Protein AF-A0A8J7Q791-F1 (afdb_monomer)

pLDDT: mean 77.92, std 19.7, range [38.06, 98.19]

Structure (mmCIF, N/CA/C/O backbone):
data_AF-A0A8J7Q791-F1
#
_entry.id   AF-A0A8J7Q791-F1
#
loop_
_atom_site.group_PDB
_atom_site.id
_atom_site.type_symbol
_atom_site.label_atom_id
_atom_site.label_alt_id
_atom_site.label_comp_id
_atom_site.label_asym_id
_atom_site.label_entity_id
_atom_site.label_seq_id
_atom_site.pdbx_PDB_ins_code
_atom_site.Cartn_x
_atom_site.Cartn_y
_atom_site.Cartn_z
_atom_site.occupancy
_atom_site.B_iso_or_equiv
_atom_site.auth_seq_id
_atom_site.auth_comp_id
_atom_site.auth_asym_id
_atom_site.auth_atom_id
_atom_site.pdbx_PDB_model_num
ATOM 1 N N . MET A 1 1 ? -16.751 -65.873 49.358 1.00 41.44 1 MET A N 1
ATOM 2 C CA . MET A 1 1 ? -15.957 -65.355 48.225 1.00 41.44 1 MET A CA 1
ATOM 3 C C . MET A 1 1 ? -16.941 -64.827 47.181 1.00 41.44 1 MET A C 1
ATOM 5 O O . MET A 1 1 ? -17.819 -65.582 46.799 1.00 41.44 1 MET A O 1
ATOM 9 N N . ASN A 1 2 ? -17.058 -63.514 46.946 1.00 38.06 2 ASN A N 1
ATOM 10 C CA . ASN A 1 2 ? -16.228 -62.736 46.000 1.00 38.06 2 ASN A CA 1
ATOM 11 C C . ASN A 1 2 ? -16.229 -63.414 44.604 1.00 38.06 2 ASN A C 1
ATOM 13 O O . ASN A 1 2 ? -15.850 -64.570 44.518 1.00 38.06 2 ASN A O 1
ATOM 17 N N . ASP A 1 3 ? -16.684 -62.835 43.489 1.00 45.22 3 ASP A N 1
ATOM 18 C CA . ASP A 1 3 ? -16.514 -61.454 43.047 1.00 45.22 3 ASP A CA 1
ATOM 19 C C . ASP A 1 3 ? -17.505 -61.025 41.949 1.00 45.22 3 ASP A C 1
ATOM 21 O O . ASP A 1 3 ? -18.020 -61.810 41.154 1.00 45.22 3 ASP A O 1
ATOM 25 N N . ARG A 1 4 ? -17.734 -59.711 41.918 1.00 47.59 4 ARG A N 1
ATOM 26 C CA . ARG A 1 4 ? -18.537 -58.953 40.954 1.00 47.59 4 ARG A CA 1
ATOM 27 C C . ARG A 1 4 ? -17.791 -58.809 39.623 1.00 47.59 4 ARG A C 1
ATOM 29 O O . ARG A 1 4 ? -16.617 -58.454 39.618 1.00 47.59 4 ARG A O 1
ATOM 36 N N . LYS A 1 5 ? -18.519 -58.819 38.502 1.00 44.78 5 LYS A N 1
ATOM 37 C CA . LYS A 1 5 ? -18.179 -57.942 37.365 1.00 44.78 5 LYS A CA 1
ATOM 38 C C . LYS A 1 5 ? -19.433 -57.475 36.620 1.00 44.78 5 LYS A C 1
ATOM 40 O O . LYS A 1 5 ? -19.724 -57.895 35.508 1.00 44.78 5 LYS A O 1
ATOM 45 N N . LYS A 1 6 ? -20.190 -56.571 37.256 1.00 46.88 6 LYS A N 1
ATO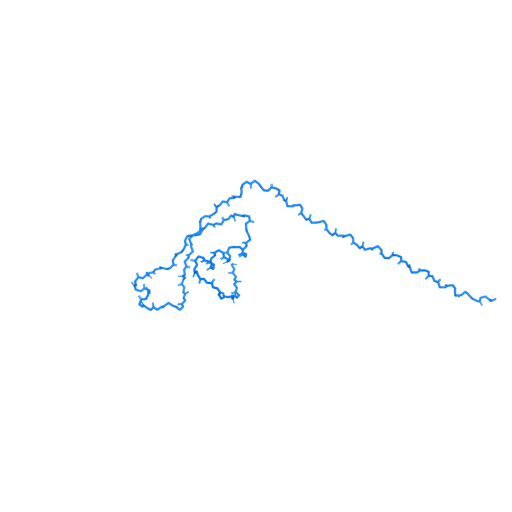M 46 C CA . LYS A 1 6 ? -21.120 -55.677 36.548 1.00 46.88 6 LYS A CA 1
ATOM 47 C C . LYS A 1 6 ? -20.284 -54.659 35.768 1.00 46.88 6 LYS A C 1
ATOM 49 O O . LYS A 1 6 ? -19.497 -53.929 36.367 1.00 46.88 6 LYS A O 1
ATOM 54 N N . GLN A 1 7 ? -20.441 -54.625 34.449 1.00 47.38 7 GLN A N 1
ATOM 55 C CA . GLN A 1 7 ? -19.876 -53.577 33.597 1.00 47.38 7 GLN A CA 1
ATOM 56 C C . GLN A 1 7 ? -20.549 -52.229 33.930 1.00 47.38 7 GLN A C 1
ATOM 58 O O . GLN A 1 7 ? -21.777 -52.197 34.045 1.00 47.38 7 GLN A O 1
ATOM 63 N N . PRO A 1 8 ? -19.809 -51.119 34.109 1.00 44.06 8 PRO A N 1
ATOM 64 C CA . PRO A 1 8 ? -20.425 -49.817 34.318 1.00 44.06 8 PRO A CA 1
ATOM 65 C C . PRO A 1 8 ? -20.760 -49.139 32.983 1.00 44.06 8 PRO A C 1
ATOM 67 O O . PRO A 1 8 ? -19.981 -49.155 32.031 1.00 44.06 8 PRO A O 1
ATOM 70 N N . ALA A 1 9 ? -21.938 -48.517 32.954 1.00 48.62 9 ALA A N 1
ATOM 71 C CA . ALA A 1 9 ? -22.466 -47.723 31.856 1.00 48.62 9 ALA A CA 1
ATOM 72 C C . ALA A 1 9 ? -21.507 -46.596 31.434 1.00 48.62 9 ALA A C 1
ATOM 74 O O . ALA A 1 9 ? -20.967 -45.861 32.266 1.00 48.62 9 ALA A O 1
ATOM 75 N N . ALA A 1 10 ? -21.336 -46.441 30.120 1.00 50.44 10 ALA A N 1
ATOM 76 C CA . ALA A 1 10 ? -20.545 -45.382 29.517 1.00 50.44 10 ALA A CA 1
ATOM 77 C C . ALA A 1 10 ? -21.099 -43.997 29.904 1.00 50.44 10 ALA A C 1
ATOM 79 O O . ALA A 1 10 ? -22.208 -43.593 29.556 1.00 50.44 10 ALA A O 1
ATOM 80 N N . ARG A 1 11 ? -20.281 -43.273 30.663 1.00 49.53 11 ARG A N 1
ATOM 81 C CA . ARG A 1 11 ? -20.484 -41.915 31.163 1.00 49.53 11 ARG A CA 1
ATOM 82 C C . ARG A 1 11 ? -20.614 -40.930 29.991 1.00 49.53 11 ARG A C 1
ATOM 84 O O . ARG A 1 11 ? -19.680 -40.782 29.205 1.00 49.53 11 ARG A O 1
ATOM 91 N N . LYS A 1 12 ? -21.747 -40.217 29.900 1.00 48.00 12 LYS A N 1
ATOM 92 C CA . LYS A 1 12 ? -21.947 -39.072 28.987 1.00 48.00 12 LYS A CA 1
ATOM 93 C C . LYS A 1 12 ? -20.796 -38.068 29.155 1.00 48.00 12 LYS A C 1
ATOM 95 O O . LYS A 1 12 ? -20.680 -37.426 30.200 1.00 48.00 12 LYS A O 1
ATOM 100 N N . ARG A 1 13 ? -19.952 -37.919 28.131 1.00 47.25 13 ARG A N 1
ATOM 101 C CA . ARG A 1 13 ? -18.940 -36.856 28.057 1.00 47.25 13 ARG A CA 1
ATOM 102 C C . ARG A 1 13 ? -19.667 -35.542 27.766 1.00 47.25 13 ARG A C 1
ATOM 104 O O . ARG A 1 13 ? -20.191 -35.361 26.674 1.00 47.25 13 ARG A O 1
ATOM 111 N N . LYS A 1 14 ? -19.729 -34.638 28.749 1.00 47.97 14 LYS A N 1
ATOM 112 C CA . LYS A 1 14 ? -20.085 -33.234 28.505 1.00 47.97 14 LYS A CA 1
ATOM 113 C C . LYS A 1 14 ? -18.963 -32.616 27.669 1.00 47.97 14 LYS A C 1
ATOM 115 O O . LYS A 1 14 ? -17.821 -32.577 28.122 1.00 47.97 14 LYS A O 1
ATOM 120 N N . SER A 1 15 ? -19.285 -32.179 26.459 1.00 51.75 15 SER A N 1
ATOM 121 C CA . SER A 1 15 ? -18.391 -31.385 25.616 1.00 51.75 15 SER A CA 1
ATOM 122 C C . SER A 1 15 ? -18.027 -30.085 26.347 1.00 51.75 15 SER A C 1
ATOM 124 O O . SER A 1 15 ? -18.929 -29.454 26.909 1.00 51.75 15 SER A O 1
ATOM 126 N N . PRO A 1 16 ? -16.750 -29.668 26.387 1.00 46.78 16 PRO A N 1
ATOM 127 C CA . PRO A 1 16 ? -16.390 -28.378 26.956 1.00 46.78 16 PRO A CA 1
ATOM 128 C C . PRO A 1 16 ? -16.987 -27.272 26.080 1.00 46.78 16 PRO A C 1
ATOM 130 O O . PRO A 1 16 ? -16.978 -27.352 24.851 1.00 46.78 16 PRO A O 1
ATOM 133 N N . GLY A 1 17 ? -17.587 -26.284 26.742 1.00 46.47 17 GLY A N 1
ATOM 134 C CA . GLY A 1 17 ? -18.351 -25.216 26.116 1.00 46.47 17 GLY A CA 1
ATOM 135 C C . GLY A 1 17 ? -17.561 -24.476 25.041 1.00 46.47 17 GLY A C 1
ATOM 136 O O . GLY A 1 17 ? -16.392 -24.140 25.220 1.00 46.47 17 GLY A O 1
ATOM 137 N N . ARG A 1 18 ? -18.247 -24.202 23.928 1.00 47.69 18 ARG A N 1
ATOM 138 C CA . ARG A 1 18 ? -17.819 -23.287 22.871 1.00 47.69 18 ARG A CA 1
ATOM 139 C C . ARG A 1 18 ? -17.359 -21.979 23.517 1.00 47.69 18 ARG A C 1
ATOM 141 O O . ARG A 1 18 ? -18.146 -21.305 24.181 1.00 47.69 18 ARG A O 1
ATOM 148 N N . ALA A 1 19 ? -16.075 -21.666 23.352 1.00 50.19 19 ALA A N 1
ATOM 149 C CA . ALA A 1 19 ? -15.490 -20.412 23.793 1.00 50.19 19 ALA A CA 1
ATOM 150 C C . ALA A 1 19 ? -16.337 -19.248 23.265 1.00 50.19 19 ALA A C 1
ATOM 152 O O . ALA A 1 19 ? -16.717 -19.224 22.091 1.00 50.19 19 ALA A O 1
ATOM 153 N N . LYS A 1 20 ? -16.668 -18.313 24.159 1.00 51.03 20 LYS A N 1
ATOM 154 C CA . LYS A 1 20 ? -17.421 -17.102 23.837 1.00 51.03 20 LYS A CA 1
ATOM 155 C C . LYS A 1 20 ? -16.671 -16.347 22.741 1.00 51.03 20 LYS A C 1
ATOM 157 O O . LYS A 1 20 ? -15.566 -15.859 22.975 1.00 51.03 20 LYS A O 1
ATOM 162 N N . THR A 1 21 ? -17.263 -16.264 21.555 1.00 52.50 21 THR A N 1
ATOM 163 C CA . THR A 1 21 ? -16.828 -15.351 20.500 1.00 52.50 21 THR A CA 1
ATOM 164 C C . THR A 1 21 ? -16.816 -13.952 21.110 1.00 52.50 21 THR A C 1
ATOM 166 O O . THR A 1 21 ? -17.838 -13.508 21.635 1.00 52.50 21 THR A O 1
ATOM 169 N N . LYS A 1 22 ? -15.647 -13.301 21.142 1.00 55.59 22 LYS A N 1
ATOM 170 C CA . LYS A 1 22 ? -15.520 -11.926 21.634 1.00 55.59 22 LYS A CA 1
ATOM 171 C C . LYS A 1 22 ? -16.516 -11.079 20.848 1.00 55.59 22 LYS A C 1
ATOM 173 O O . LYS A 1 22 ? -16.454 -11.043 19.623 1.00 55.59 22 LYS A O 1
ATOM 178 N N . SER A 1 23 ? -17.463 -10.476 21.559 1.00 55.12 23 SER A N 1
ATOM 179 C CA . SER A 1 23 ? -18.439 -9.545 21.007 1.00 55.12 23 SER A CA 1
ATOM 180 C C . SER A 1 23 ? -17.699 -8.506 20.174 1.00 55.12 23 SER A C 1
ATOM 182 O O . SER A 1 23 ? -16.876 -7.769 20.726 1.00 55.12 23 SER A O 1
ATOM 184 N N . ALA A 1 24 ? -17.965 -8.472 18.867 1.00 63.06 24 ALA A N 1
ATOM 185 C CA . ALA A 1 24 ? -17.543 -7.375 18.015 1.00 63.06 24 ALA A CA 1
ATOM 186 C C . ALA A 1 24 ? -18.099 -6.099 18.650 1.00 63.06 24 ALA A C 1
ATOM 188 O O . ALA A 1 24 ? -19.313 -5.899 18.722 1.00 63.06 24 ALA A O 1
ATOM 189 N N . LYS A 1 25 ? -17.210 -5.294 19.231 1.00 59.56 25 LYS A N 1
ATOM 190 C CA . LYS A 1 25 ? -17.557 -3.980 19.755 1.00 59.56 25 LYS A CA 1
ATOM 191 C C . LYS A 1 25 ? -18.127 -3.219 18.564 1.00 59.56 25 LYS A C 1
ATOM 193 O O . LYS A 1 25 ? -17.420 -3.080 17.572 1.00 59.56 25 LYS A O 1
ATOM 198 N N . ALA A 1 26 ? -19.391 -2.803 18.635 1.00 62.97 26 ALA A N 1
ATOM 199 C CA . ALA A 1 26 ? -19.979 -1.942 17.619 1.00 62.97 26 ALA A CA 1
ATOM 200 C C . ALA A 1 26 ? -19.126 -0.669 17.570 1.00 62.97 26 ALA A C 1
ATOM 202 O O . ALA A 1 26 ? -19.174 0.159 18.483 1.00 62.97 26 ALA A O 1
ATOM 203 N N . ALA A 1 27 ? -18.229 -0.607 16.590 1.00 62.16 27 ALA A N 1
ATOM 204 C CA . ALA A 1 27 ? -17.310 0.496 16.426 1.00 62.16 27 ALA A CA 1
ATOM 205 C C . ALA A 1 27 ? -18.114 1.670 15.866 1.00 62.16 27 ALA A C 1
ATOM 207 O O . ALA A 1 27 ? -18.946 1.488 14.976 1.00 62.16 27 ALA A O 1
ATOM 208 N N . GLY A 1 28 ? -17.882 2.871 16.400 1.00 71.62 28 GLY A N 1
ATOM 209 C CA . GLY A 1 28 ? -18.300 4.098 15.723 1.00 71.62 28 GLY A CA 1
ATOM 210 C C . GLY A 1 28 ? -17.690 4.181 14.314 1.00 71.62 28 GLY A C 1
ATOM 211 O O . GLY A 1 28 ? -16.961 3.273 13.907 1.00 71.62 28 GLY A O 1
ATOM 212 N N . PRO A 1 29 ? -17.968 5.248 13.548 1.00 81.12 29 PRO A N 1
ATOM 213 C CA . PRO A 1 29 ? -17.441 5.375 12.193 1.00 81.12 29 PRO A CA 1
ATOM 214 C C . PRO A 1 29 ? -15.922 5.170 12.193 1.00 81.12 29 PRO A C 1
ATOM 216 O O . PRO A 1 29 ? -15.196 5.837 12.932 1.00 81.12 29 PRO A O 1
ATOM 219 N N . ALA A 1 30 ? -15.461 4.192 11.413 1.00 86.81 30 ALA A N 1
ATOM 220 C CA . ALA A 1 30 ? -14.048 3.869 11.325 1.00 86.81 30 ALA A CA 1
ATOM 221 C C . ALA A 1 30 ? -13.285 5.046 10.715 1.00 86.81 30 ALA A C 1
ATOM 223 O O . ALA A 1 30 ? -13.723 5.633 9.723 1.00 86.81 30 ALA A O 1
ATOM 224 N N . GLN A 1 31 ? -12.132 5.374 11.297 1.00 94.69 31 GLN A N 1
ATOM 225 C CA . GLN A 1 31 ? -11.240 6.382 10.737 1.00 94.69 31 GLN A CA 1
ATOM 226 C C . GLN A 1 31 ? -10.787 5.936 9.343 1.00 94.69 31 GLN A C 1
ATOM 228 O O . GLN A 1 31 ? -10.389 4.787 9.172 1.00 94.69 31 GLN A O 1
ATOM 233 N N . VAL A 1 32 ? -10.819 6.829 8.356 1.00 96.62 32 VAL A N 1
ATOM 2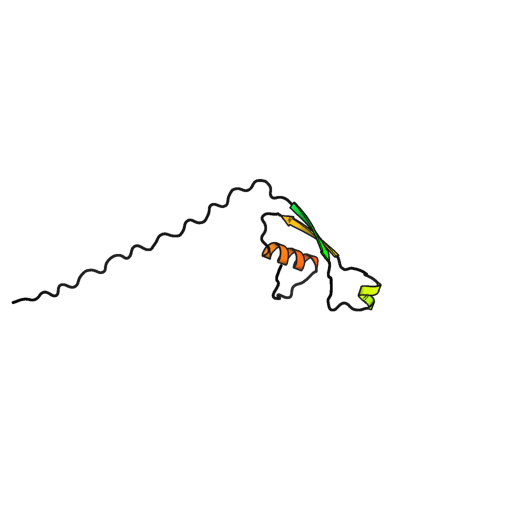34 C CA . VAL A 1 32 ? -10.248 6.566 7.028 1.00 96.62 32 VAL A CA 1
ATOM 235 C C . VAL A 1 32 ? -8.846 7.158 6.971 1.00 96.62 32 VAL A C 1
ATOM 237 O O . VAL A 1 32 ? -8.646 8.331 7.294 1.00 96.62 32 VAL A O 1
ATOM 240 N N . TYR A 1 33 ? -7.880 6.344 6.558 1.00 97.06 33 TYR A N 1
ATOM 241 C CA . TYR A 1 33 ? -6.502 6.746 6.304 1.00 97.06 33 TYR A CA 1
ATOM 242 C C . TYR A 1 33 ? -6.282 6.890 4.805 1.00 97.06 33 TYR A C 1
ATOM 244 O O . TYR A 1 33 ? -6.748 6.064 4.025 1.00 97.06 33 TYR A O 1
ATOM 252 N N . THR A 1 34 ? -5.556 7.934 4.409 1.00 98.19 34 THR A N 1
ATOM 253 C CA . THR A 1 34 ? -5.036 8.086 3.045 1.00 98.19 34 THR A CA 1
ATOM 254 C C . THR A 1 34 ? -3.538 7.832 3.094 1.00 98.19 34 THR A C 1
ATOM 256 O O . THR A 1 34 ? -2.825 8.529 3.814 1.00 98.19 34 THR A O 1
ATOM 259 N N . LEU A 1 35 ? -3.080 6.812 2.374 1.00 98.12 35 LEU A N 1
ATOM 260 C CA . LEU A 1 35 ? -1.691 6.367 2.374 1.00 98.12 35 LEU A CA 1
ATOM 261 C C . LEU A 1 35 ? -1.083 6.588 0.993 1.00 98.12 35 LEU A C 1
ATOM 263 O O . LEU A 1 35 ? -1.685 6.234 -0.021 1.00 98.12 35 LEU A O 1
ATOM 267 N N . GLU A 1 36 ? 0.124 7.144 0.963 1.00 97.81 36 GLU A N 1
ATOM 268 C CA . GLU A 1 36 ? 0.956 7.182 -0.235 1.00 97.81 36 GLU A CA 1
ATOM 269 C C . GLU A 1 36 ? 1.927 5.997 -0.201 1.00 97.81 36 GLU A C 1
ATOM 271 O O . GLU A 1 36 ? 2.757 5.881 0.700 1.00 97.81 36 GLU A O 1
ATOM 276 N N . VAL A 1 37 ? 1.807 5.102 -1.178 1.00 96.44 37 VAL A N 1
ATOM 277 C CA . VAL A 1 37 ? 2.607 3.879 -1.288 1.00 96.44 37 VAL A CA 1
ATOM 278 C C . VAL A 1 37 ? 3.512 4.002 -2.503 1.00 96.44 37 VAL A C 1
ATOM 280 O O . VAL A 1 37 ? 3.041 4.285 -3.604 1.00 96.44 37 VAL A O 1
ATOM 283 N N . SER A 1 38 ? 4.814 3.779 -2.324 1.00 93.88 38 SER A N 1
ATOM 284 C CA . SER A 1 38 ? 5.806 3.900 -3.394 1.00 93.88 38 SER A CA 1
ATOM 285 C C . SER A 1 38 ? 6.661 2.644 -3.533 1.00 93.88 38 SER A C 1
ATOM 287 O O . SER A 1 38 ? 7.011 1.993 -2.548 1.00 93.88 38 SER A O 1
ATOM 289 N N . LEU A 1 39 ? 7.016 2.298 -4.774 1.00 89.62 39 LEU A N 1
ATOM 290 C CA . LEU A 1 39 ? 7.979 1.228 -5.035 1.00 89.62 39 LEU A CA 1
ATOM 291 C C . LEU A 1 39 ? 9.400 1.757 -4.837 1.00 89.62 39 LEU A C 1
ATOM 293 O O . LEU A 1 39 ? 9.857 2.621 -5.584 1.00 89.62 39 LEU A O 1
ATOM 297 N N . LEU A 1 40 ? 10.115 1.201 -3.859 1.00 87.50 40 LEU A N 1
ATOM 298 C CA . LEU A 1 40 ? 11.497 1.594 -3.566 1.00 87.50 40 LEU A CA 1
ATOM 299 C C . LEU A 1 40 ? 12.495 0.960 -4.541 1.00 87.50 40 LEU A C 1
ATOM 301 O O . LEU A 1 40 ? 13.463 1.598 -4.956 1.00 87.50 40 LEU A O 1
ATOM 305 N N . ARG A 1 41 ? 12.284 -0.317 -4.881 1.00 80.81 41 ARG A N 1
ATOM 306 C CA . ARG A 1 41 ? 13.138 -1.127 -5.763 1.00 80.81 41 ARG A CA 1
ATOM 307 C C . ARG A 1 41 ? 12.304 -2.200 -6.459 1.00 80.81 41 ARG A C 1
ATOM 309 O O . ARG A 1 41 ? 11.220 -2.538 -6.000 1.00 80.81 41 ARG A O 1
ATOM 316 N N . GLY A 1 42 ? 12.827 -2.747 -7.551 1.00 80.00 42 GLY A N 1
ATOM 317 C CA . GLY A 1 42 ? 12.201 -3.851 -8.272 1.00 80.00 42 GLY A CA 1
ATOM 318 C C . GLY A 1 42 ? 12.707 -3.969 -9.708 1.00 80.00 42 GLY A C 1
ATOM 319 O O . GLY A 1 42 ? 13.505 -3.134 -10.148 1.00 80.00 42 GLY A O 1
ATOM 320 N N . PRO A 1 43 ? 12.251 -4.991 -10.450 1.00 81.06 43 PRO A N 1
ATOM 321 C CA . PRO A 1 43 ? 12.559 -5.159 -11.863 1.00 81.06 43 PRO A CA 1
ATOM 322 C C . PRO A 1 43 ? 11.836 -4.083 -12.687 1.00 81.06 43 PRO A C 1
ATOM 324 O O . PRO A 1 43 ? 10.765 -4.297 -13.244 1.00 81.06 43 PR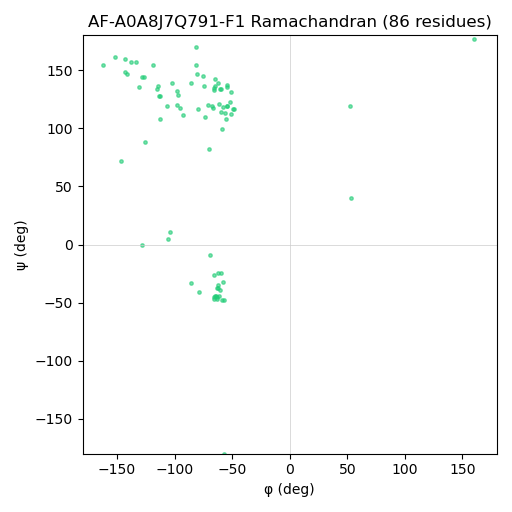O A O 1
ATOM 327 N N . ILE A 1 44 ? 12.426 -2.891 -12.748 1.00 82.50 44 ILE A N 1
ATOM 328 C CA . ILE A 1 44 ? 11.925 -1.760 -13.529 1.00 82.50 44 ILE A CA 1
ATOM 329 C C . ILE A 1 44 ? 12.930 -1.476 -14.641 1.00 82.50 44 ILE A C 1
ATOM 331 O O . ILE A 1 44 ? 14.125 -1.310 -14.398 1.00 82.50 44 ILE A O 1
ATOM 335 N N . THR A 1 45 ? 12.457 -1.406 -15.887 1.00 83.00 45 THR A N 1
ATOM 336 C CA . THR A 1 45 ? 13.347 -1.086 -17.009 1.00 83.00 45 THR A CA 1
ATOM 337 C C . THR A 1 45 ? 13.893 0.333 -16.869 1.00 83.00 45 THR A C 1
ATOM 339 O O . THR A 1 45 ? 13.179 1.268 -16.500 1.00 83.00 45 THR A O 1
ATOM 342 N N . GLN A 1 46 ? 15.156 0.536 -17.244 1.00 80.75 46 GLN A N 1
ATOM 343 C CA . GLN A 1 46 ? 15.784 1.858 -17.179 1.00 80.75 46 GLN A CA 1
ATOM 344 C C . GLN A 1 46 ? 15.021 2.902 -18.019 1.00 80.75 46 GLN A C 1
ATOM 346 O O . GLN A 1 46 ? 14.947 4.073 -17.653 1.00 80.75 46 GLN A O 1
ATOM 351 N N . LYS A 1 47 ? 14.407 2.472 -19.133 1.00 84.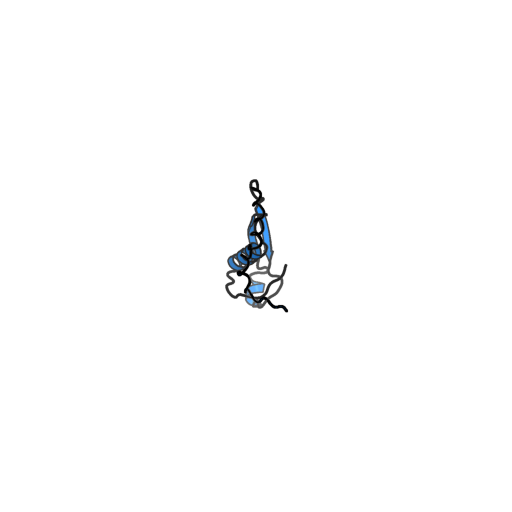88 47 LYS A N 1
ATOM 352 C CA . LYS A 1 47 ? 13.539 3.305 -19.979 1.00 84.88 47 LYS A CA 1
ATOM 353 C C . LYS A 1 47 ? 12.283 3.760 -19.232 1.00 84.88 47 LYS A C 1
ATOM 355 O O . LYS A 1 47 ? 11.923 4.931 -19.323 1.00 84.88 47 LYS A O 1
ATOM 360 N N . PHE A 1 48 ? 11.637 2.856 -18.496 1.00 84.56 48 PHE A N 1
ATOM 361 C CA . PHE A 1 48 ? 10.464 3.185 -17.694 1.00 84.56 48 PHE A CA 1
ATOM 362 C C . PHE A 1 48 ? 10.826 4.147 -16.562 1.00 84.56 48 PHE A C 1
ATOM 364 O O . PHE A 1 48 ? 10.174 5.176 -16.431 1.00 84.56 48 PHE A O 1
ATOM 371 N N . PHE A 1 49 ? 11.909 3.883 -15.826 1.00 81.62 49 PHE A N 1
ATOM 372 C CA . PHE A 1 49 ? 12.371 4.756 -14.741 1.00 81.62 49 PHE A CA 1
ATOM 373 C C . PHE A 1 49 ? 12.726 6.174 -15.223 1.00 81.62 49 PHE A C 1
ATOM 375 O O . PHE A 1 49 ? 12.393 7.164 -14.580 1.00 81.62 49 PHE A O 1
ATOM 382 N N . LYS A 1 50 ? 13.353 6.303 -16.402 1.00 83.25 50 LYS A N 1
ATOM 383 C CA . LYS A 1 50 ? 13.669 7.616 -16.995 1.00 83.25 50 LYS A CA 1
ATOM 384 C C . LYS A 1 50 ? 12.422 8.452 -17.304 1.00 83.25 50 LYS A C 1
ATOM 386 O O . LYS A 1 50 ? 12.478 9.673 -17.188 1.00 83.25 50 LYS A O 1
ATOM 391 N N . LYS A 1 51 ? 11.319 7.814 -17.711 1.00 85.69 51 LYS A N 1
ATOM 392 C CA . LYS A 1 51 ? 10.044 8.486 -18.018 1.00 85.69 51 LYS A CA 1
ATOM 393 C C . LYS A 1 51 ? 9.178 8.686 -16.769 1.00 85.69 51 LYS A C 1
ATOM 395 O O . LYS A 1 51 ? 8.488 9.691 -16.664 1.00 85.69 51 LYS A O 1
ATOM 400 N N . ASN A 1 52 ? 9.254 7.748 -15.829 1.00 81.31 52 ASN A N 1
ATOM 401 C CA . ASN A 1 52 ? 8.479 7.693 -14.598 1.00 81.31 52 ASN A CA 1
ATOM 402 C C . ASN A 1 52 ? 9.454 7.566 -13.421 1.00 81.31 52 ASN A C 1
ATOM 404 O O . ASN A 1 52 ? 9.820 6.459 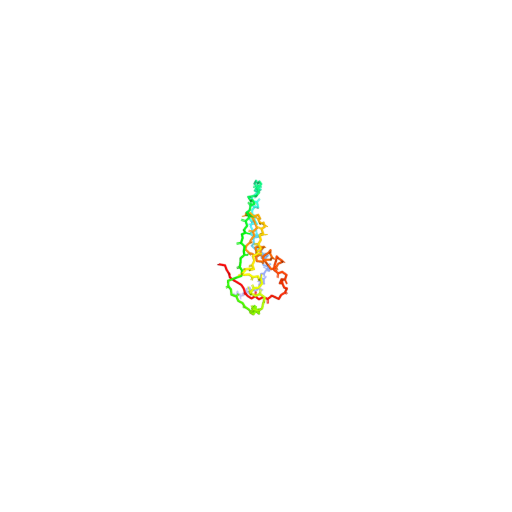-13.023 1.00 81.31 52 ASN A O 1
ATOM 408 N N . LYS A 1 53 ? 9.907 8.713 -12.899 1.00 78.38 53 LYS A N 1
ATOM 409 C CA . LYS A 1 53 ? 10.937 8.782 -11.844 1.00 78.38 53 LYS A CA 1
ATOM 410 C C . LYS A 1 53 ? 10.528 8.066 -10.552 1.00 78.38 53 LYS A C 1
ATOM 412 O O . LYS A 1 53 ? 11.394 7.657 -9.787 1.00 78.38 53 LYS A O 1
ATOM 417 N N . SER A 1 54 ? 9.227 7.926 -10.315 1.00 80.75 54 SER A N 1
ATOM 418 C CA . SER A 1 54 ? 8.654 7.211 -9.181 1.00 80.75 54 SER A CA 1
ATOM 419 C C . SER A 1 54 ? 7.386 6.472 -9.607 1.00 80.75 54 SER A C 1
ATOM 421 O O . SER A 1 54 ? 6.665 6.905 -10.510 1.00 80.75 54 SER A O 1
ATOM 423 N N . VAL A 1 55 ? 7.121 5.336 -8.959 1.00 89.50 55 VAL A N 1
ATOM 424 C CA . VAL A 1 55 ? 5.852 4.610 -9.082 1.00 89.50 55 VAL A CA 1
ATOM 425 C C . VAL A 1 55 ? 5.160 4.700 -7.738 1.00 89.50 55 VAL A C 1
ATOM 427 O O . VAL A 1 55 ? 5.621 4.108 -6.763 1.00 89.50 55 VAL A O 1
ATOM 430 N N . VAL A 1 56 ? 4.093 5.491 -7.703 1.00 93.62 56 VAL A N 1
ATOM 431 C CA . VAL A 1 56 ? 3.367 5.840 -6.484 1.00 93.62 56 VAL A CA 1
ATOM 432 C C . VAL A 1 56 ? 1.880 5.569 -6.684 1.00 93.62 56 VAL A C 1
ATOM 434 O O . VAL A 1 56 ? 1.350 5.760 -7.786 1.00 93.62 56 VAL A O 1
ATOM 437 N N . ARG A 1 57 ? 1.215 5.110 -5.626 1.00 95.38 57 ARG A N 1
ATOM 438 C CA . ARG A 1 57 ? -0.236 4.954 -5.541 1.00 95.38 57 ARG A CA 1
ATOM 439 C C . ARG A 1 57 ? -0.739 5.577 -4.255 1.00 95.38 57 ARG A C 1
ATOM 441 O O . ARG A 1 57 ? -0.157 5.376 -3.194 1.00 95.38 57 ARG A O 1
ATOM 448 N N . THR A 1 58 ? -1.832 6.316 -4.366 1.00 97.88 58 THR A N 1
ATOM 449 C CA . THR A 1 58 ? -2.574 6.805 -3.209 1.00 97.88 58 THR A CA 1
ATOM 450 C C . THR A 1 58 ? -3.741 5.861 -2.980 1.00 97.88 58 THR A C 1
ATOM 452 O O . THR A 1 58 ? -4.569 5.694 -3.873 1.00 97.88 58 THR A O 1
ATOM 455 N N . ILE A 1 59 ? -3.795 5.244 -1.803 1.00 97.81 59 ILE A N 1
ATOM 456 C CA . ILE A 1 59 ? -4.877 4.336 -1.413 1.00 97.81 59 ILE A CA 1
ATOM 457 C C . ILE A 1 59 ? -5.602 4.874 -0.184 1.00 97.81 59 ILE A C 1
ATOM 459 O O . ILE A 1 59 ? -5.030 5.614 0.622 1.00 97.81 59 ILE A O 1
ATOM 463 N N . GLN A 1 60 ? -6.864 4.486 -0.040 1.00 97.88 60 GLN A N 1
ATOM 464 C CA . GLN A 1 60 ? -7.646 4.735 1.163 1.00 97.88 60 GLN A CA 1
ATOM 465 C C . GLN A 1 60 ? -7.985 3.414 1.839 1.00 97.88 60 GLN A C 1
ATOM 467 O O . GLN A 1 60 ? -8.378 2.461 1.173 1.00 97.88 60 GLN A O 1
ATOM 472 N N . ILE A 1 61 ? -7.844 3.371 3.161 1.00 96.94 61 ILE A N 1
ATOM 473 C CA . ILE A 1 61 ? -8.163 2.194 3.971 1.00 96.94 61 ILE A CA 1
ATOM 474 C C . ILE A 1 61 ? -8.821 2.620 5.280 1.00 96.94 61 ILE A C 1
ATOM 476 O O . ILE A 1 61 ? -8.515 3.682 5.831 1.00 96.94 61 ILE A O 1
ATOM 480 N N . ARG A 1 62 ? -9.742 1.807 5.791 1.00 97.00 62 ARG A N 1
ATOM 481 C CA . ARG A 1 62 ? -10.332 2.032 7.109 1.00 97.00 62 ARG A CA 1
ATOM 482 C C . ARG A 1 62 ? -9.403 1.533 8.212 1.00 97.00 62 ARG A C 1
ATOM 484 O O . ARG A 1 62 ? -8.749 0.508 8.083 1.00 97.00 62 ARG A O 1
ATOM 491 N N . GLY A 1 63 ? -9.418 2.2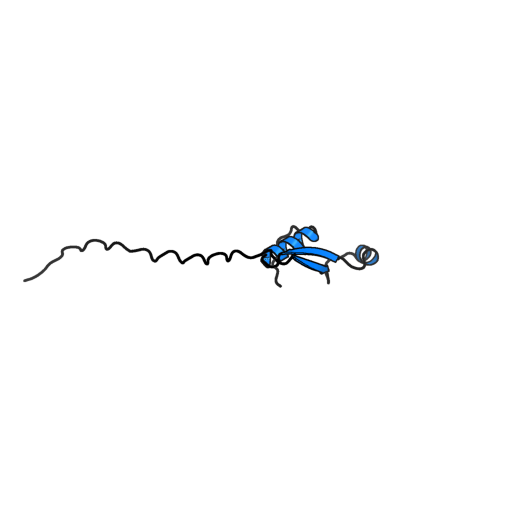21 9.345 1.00 95.88 63 GLY A N 1
ATOM 492 C CA . GLY A 1 63 ? -8.616 1.895 10.524 1.00 95.88 63 GLY A CA 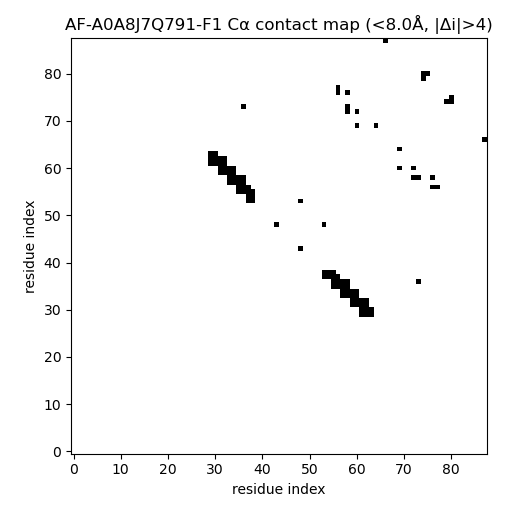1
ATOM 493 C C . GLY A 1 63 ? -9.006 0.620 11.260 1.00 95.88 63 GLY A C 1
ATOM 494 O O . GLY A 1 63 ? -8.308 0.218 12.184 1.00 95.88 63 GLY A O 1
ATOM 495 N N . ASP A 1 64 ? -10.131 0.014 10.896 1.00 95.25 64 ASP A N 1
ATOM 496 C CA . ASP A 1 64 ? -10.605 -1.250 11.451 1.00 95.25 64 ASP A CA 1
ATOM 497 C C . ASP A 1 64 ? -10.433 -2.436 10.493 1.00 95.25 64 ASP A C 1
ATOM 499 O O . ASP A 1 64 ? -10.848 -3.547 10.823 1.00 95.25 64 ASP A O 1
ATOM 503 N N . GLN A 1 65 ? -9.801 -2.214 9.339 1.00 96.00 65 GLN A N 1
ATOM 504 C CA . GLN A 1 65 ? -9.354 -3.274 8.445 1.00 96.00 65 GLN A CA 1
ATOM 505 C C . GLN A 1 65 ? -8.016 -3.860 8.918 1.00 96.00 65 GLN A C 1
ATOM 507 O O . GLN A 1 65 ? -7.240 -3.230 9.639 1.00 96.00 65 GLN A O 1
ATOM 512 N N . THR A 1 66 ? -7.772 -5.112 8.553 1.00 97.19 66 THR A N 1
ATOM 513 C CA . THR A 1 66 ? -6.583 -5.877 8.934 1.00 97.19 66 THR A CA 1
ATOM 514 C C . THR A 1 66 ? -5.382 -5.547 8.043 1.00 97.19 66 THR A C 1
ATOM 516 O O . THR A 1 66 ? -5.510 -4.919 6.994 1.00 97.19 66 THR A O 1
ATOM 519 N N . LEU A 1 67 ? -4.189 -6.018 8.424 1.00 96.94 67 LEU A N 1
ATOM 520 C CA . LEU A 1 67 ? -3.007 -5.912 7.558 1.00 96.94 67 LEU A CA 1
ATOM 521 C C . LEU A 1 67 ? -3.137 -6.744 6.269 1.00 96.94 67 LEU A C 1
ATOM 523 O O . LEU A 1 67 ? -2.547 -6.375 5.260 1.00 96.94 67 LEU A O 1
ATOM 527 N N . GLN A 1 68 ? -3.932 -7.820 6.278 1.00 95.81 68 GLN A N 1
ATOM 528 C CA . GLN A 1 68 ? -4.262 -8.574 5.062 1.00 95.81 68 GLN A CA 1
ATOM 529 C C . GLN A 1 68 ? -5.073 -7.703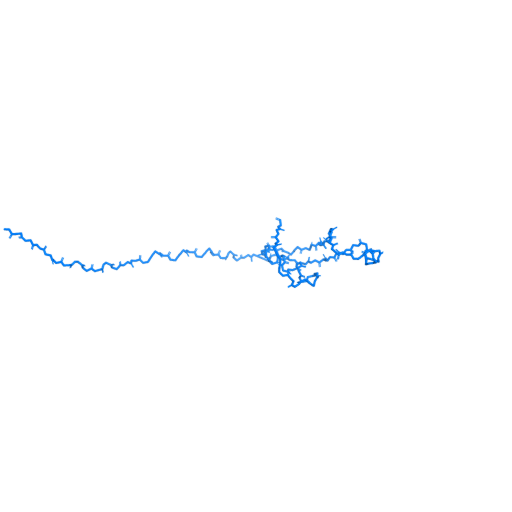 4.091 1.00 95.81 68 GLN A C 1
ATOM 531 O O . GLN A 1 68 ? -4.747 -7.651 2.911 1.00 95.81 68 GLN A O 1
ATOM 536 N N . ASP A 1 69 ? -6.065 -6.956 4.587 1.00 96.56 69 ASP A N 1
ATOM 537 C CA . ASP A 1 69 ? -6.841 -6.022 3.756 1.00 96.56 69 ASP A CA 1
ATOM 538 C C . ASP A 1 69 ? -5.946 -4.909 3.181 1.00 96.56 69 ASP A C 1
ATOM 540 O O . ASP A 1 69 ? -6.102 -4.501 2.031 1.00 96.56 69 ASP A O 1
ATOM 544 N N . LEU A 1 70 ? -4.973 -4.426 3.967 1.00 96.94 70 LEU A N 1
ATOM 545 C CA . LEU A 1 70 ? -3.969 -3.474 3.482 1.00 96.94 70 LEU A CA 1
ATOM 546 C C . LEU A 1 70 ? -3.109 -4.077 2.370 1.00 96.94 70 LEU A C 1
ATOM 548 O O . LEU A 1 70 ? -2.874 -3.419 1.358 1.00 96.94 70 LEU A O 1
ATOM 552 N N . HIS A 1 71 ? -2.644 -5.313 2.548 1.00 95.62 71 HIS A N 1
ATOM 553 C CA . HIS A 1 71 ? -1.885 -6.035 1.533 1.00 95.62 71 HIS A CA 1
ATOM 554 C C . HIS A 1 71 ? -2.677 -6.161 0.224 1.00 95.62 71 HIS A C 1
ATOM 556 O O . HIS A 1 71 ? -2.158 -5.817 -0.837 1.00 95.62 71 HIS A O 1
ATOM 562 N N . GLU A 1 72 ? -3.940 -6.574 0.302 1.00 94.69 72 GLU A N 1
ATOM 563 C CA . GLU A 1 72 ? -4.824 -6.703 -0.860 1.00 94.69 72 GLU A CA 1
ATOM 564 C C . GLU A 1 72 ? -5.049 -5.357 -1.561 1.00 94.69 72 GLU A C 1
ATOM 566 O O . GLU A 1 72 ? -4.904 -5.272 -2.779 1.00 94.69 72 GLU A O 1
ATOM 571 N N . ALA A 1 73 ? -5.297 -4.280 -0.806 1.00 96.19 73 ALA A N 1
ATOM 572 C CA . ALA A 1 73 ? -5.462 -2.937 -1.365 1.00 96.19 73 ALA A CA 1
ATOM 573 C C . ALA A 1 73 ? -4.193 -2.425 -2.070 1.00 96.19 73 ALA A C 1
ATOM 575 O O . ALA A 1 73 ? -4.275 -1.762 -3.105 1.00 96.19 73 ALA A O 1
ATOM 576 N N . ILE A 1 74 ? -3.008 -2.731 -1.529 1.00 95.44 74 ILE A N 1
ATOM 577 C CA . ILE A 1 74 ? -1.734 -2.423 -2.192 1.00 95.44 74 ILE A CA 1
ATOM 578 C C . ILE A 1 74 ? -1.610 -3.238 -3.482 1.00 95.44 74 ILE A C 1
ATOM 580 O O . ILE A 1 74 ? -1.215 -2.693 -4.509 1.00 95.44 74 ILE A O 1
ATOM 584 N N . PHE A 1 75 ? -1.931 -4.530 -3.458 1.00 94.31 75 PHE A N 1
ATOM 585 C CA . PHE A 1 75 ? -1.805 -5.387 -4.636 1.00 94.31 75 PHE A CA 1
ATOM 586 C C . PHE A 1 75 ? -2.717 -4.932 -5.772 1.00 94.31 75 PHE A C 1
ATOM 588 O O . PHE A 1 75 ? -2.229 -4.752 -6.888 1.00 94.31 75 PHE A O 1
ATOM 595 N N . ASP A 1 76 ? -3.981 -4.647 -5.467 1.00 94.88 76 ASP A N 1
ATOM 596 C CA . ASP A 1 76 ? -4.951 -4.114 -6.423 1.00 94.88 76 ASP A CA 1
ATOM 597 C C . ASP A 1 76 ? -4.478 -2.776 -7.021 1.00 94.88 76 ASP A C 1
ATOM 599 O O . ASP A 1 76 ? -4.396 -2.624 -8.237 1.00 94.88 76 ASP A O 1
ATOM 603 N N . ALA A 1 77 ? -4.014 -1.833 -6.189 1.00 95.69 77 ALA A N 1
ATOM 604 C CA . ALA A 1 77 ? -3.552 -0.521 -6.658 1.00 95.69 77 ALA A CA 1
ATOM 605 C C . ALA A 1 77 ? -2.336 -0.574 -7.607 1.00 95.69 77 ALA A C 1
ATOM 607 O O . ALA A 1 77 ? -2.100 0.363 -8.383 1.00 95.69 77 ALA A O 1
ATOM 608 N N . PHE A 1 78 ? -1.533 -1.637 -7.526 1.00 92.38 78 PHE A N 1
ATOM 609 C CA . PHE A 1 78 ? -0.371 -1.871 -8.384 1.00 92.38 78 PHE A CA 1
ATOM 610 C C . PHE A 1 78 ? -0.620 -2.934 -9.466 1.00 92.38 78 PHE A C 1
ATOM 612 O O . PHE A 1 78 ? 0.345 -3.347 -10.113 1.00 92.38 78 PHE A O 1
ATOM 619 N N . ASP A 1 79 ? -1.872 -3.356 -9.672 1.00 91.38 79 ASP A N 1
ATOM 620 C CA . ASP A 1 79 ? -2.269 -4.390 -10.634 1.00 91.38 79 ASP A CA 1
ATOM 621 C C . ASP A 1 79 ? -1.468 -5.700 -10.456 1.00 91.38 79 ASP A C 1
ATOM 623 O O . ASP A 1 79 ? -1.024 -6.324 -11.426 1.00 91.38 79 ASP A O 1
ATOM 627 N N . ARG A 1 80 ? -1.220 -6.107 -9.202 1.00 88.19 80 ARG A N 1
ATOM 628 C CA . ARG A 1 80 ? -0.484 -7.334 -8.852 1.00 88.19 80 ARG A CA 1
ATOM 629 C C . ARG A 1 80 ? -1.449 -8.474 -8.537 1.00 88.19 80 ARG A C 1
ATOM 631 O O . ARG A 1 80 ? -2.346 -8.325 -7.720 1.00 88.19 80 ARG A O 1
ATOM 638 N N . TYR A 1 81 ? -1.196 -9.633 -9.136 1.00 81.69 81 TYR A N 1
ATOM 639 C CA . TYR A 1 81 ? -2.028 -10.842 -9.018 1.00 81.69 81 TYR A CA 1
ATOM 640 C C . TYR A 1 81 ? -1.227 -12.093 -8.630 1.00 81.69 81 TYR A C 1
ATOM 642 O O . TYR A 1 81 ? -1.795 -13.172 -8.499 1.00 81.69 81 TYR A O 1
ATOM 650 N N . ASP A 1 82 ? 0.090 -11.960 -8.462 1.00 81.44 82 ASP A N 1
ATOM 651 C CA . ASP A 1 82 ? 0.966 -13.069 -8.088 1.00 81.44 82 ASP A CA 1
ATOM 652 C C . ASP A 1 82 ? 1.126 -13.129 -6.564 1.00 81.44 82 ASP A C 1
ATOM 654 O O . ASP A 1 82 ? 1.707 -12.220 -5.960 1.00 81.44 82 ASP A O 1
ATOM 658 N N . GLU A 1 83 ? 0.566 -14.171 -5.947 1.00 78.50 83 GLU A N 1
ATOM 659 C CA . GLU A 1 83 ? 0.638 -14.387 -4.504 1.00 78.50 83 GLU A CA 1
ATOM 660 C C . GLU A 1 83 ? 2.072 -14.707 -4.081 1.00 78.50 83 GLU A C 1
ATOM 662 O O . GLU A 1 83 ? 2.676 -15.711 -4.465 1.00 78.50 83 GLU A O 1
ATOM 667 N N . HIS A 1 84 ? 2.618 -13.846 -3.228 1.00 83.94 84 HIS A N 1
ATOM 668 C CA . HIS A 1 84 ? 3.936 -14.005 -2.636 1.00 83.94 84 HIS A CA 1
ATOM 669 C C . HIS A 1 84 ? 3.864 -13.738 -1.136 1.00 83.94 84 HIS A C 1
ATOM 671 O O . HIS A 1 84 ? 2.987 -13.022 -0.656 1.00 83.94 84 HIS A O 1
ATOM 677 N N . MET A 1 85 ? 4.826 -14.286 -0.395 1.00 89.88 85 MET A N 1
ATOM 678 C CA . MET A 1 85 ? 4.968 -13.993 1.030 1.00 89.88 85 MET A CA 1
ATOM 679 C C . MET A 1 85 ? 5.267 -12.502 1.236 1.00 89.88 85 MET A C 1
ATOM 681 O O . MET A 1 85 ? 6.069 -11.919 0.501 1.00 89.88 85 MET A O 1
ATOM 685 N N . TYR A 1 86 ? 4.640 -11.906 2.247 1.00 90.38 86 TYR A N 1
ATOM 686 C CA . TYR A 1 86 ? 4.774 -10.492 2.585 1.00 90.38 86 TYR A CA 1
ATOM 687 C C . TYR A 1 86 ? 4.893 -10.300 4.105 1.00 90.38 86 TYR A C 1
ATOM 689 O O . TYR A 1 86 ? 4.453 -11.143 4.888 1.00 90.38 86 TYR A O 1
ATOM 697 N N . GLU A 1 87 ? 5.481 -9.175 4.509 1.00 93.75 87 GLU A N 1
ATOM 698 C CA . GLU A 1 87 ? 5.572 -8.717 5.898 1.00 93.75 87 GLU A CA 1
ATOM 699 C C . GLU A 1 87 ? 5.420 -7.189 5.963 1.00 93.75 87 GLU A C 1
ATOM 701 O O . GLU A 1 87 ? 5.597 -6.504 4.950 1.00 93.75 87 GLU A O 1
ATOM 706 N N . PHE A 1 88 ? 5.069 -6.678 7.144 1.00 92.19 88 PHE A N 1
ATOM 707 C CA . PHE A 1 88 ? 4.894 -5.256 7.446 1.00 92.19 88 PHE A CA 1
ATOM 708 C C . PHE A 1 88 ? 5.712 -4.866 8.674 1.00 92.19 88 PHE A C 1
ATOM 710 O O . PHE A 1 88 ? 5.724 -5.668 9.639 1.00 92.19 88 PHE A O 1
#

Sequence (88 aa):
MNDRKKQPAARKRKSPGRAKTKSAKAAGPAQVYTLEVSLLRGPITQKFFKKNKSVVRTIQIRGDQTLQDLHEAIFDAFDRYDEHMYEF

Radius of gyration: 28.35 Å; Cα contacts (8 Å, |Δi|>4): 52; chains: 1; bounding box: 38×74×68 Å

Foldseek 3Di:
DDDDDDDDDDDDDDDPDDPDDPPPDPDDPFDKDKDKDWDPDDPDDPVRCVVPVTDIFIFIDTPPDDVVVVVVRVCVRVVHDDDDDDDD

Nearest PDB structures (foldseek):
  3wcn-assembly1_A  TM=3.013E-01  e=8.965E+00  Aquifex aeolicus VF5

Secondary structure (DSSP, 8-state):
-----PPPP----PPPPPP-PPP-----SPPEEEEEEE--SSS--HHHHHH-S--EEEEEEETTS-HHHHHHHHHHHTT---------

Solvent-accessible surface area (backbone atoms only — not comparable to full-atom values): 6286 Å² total; per-residue (Å²): 132,86,83,86,83,80,82,80,80,86,74,84,79,78,75,82,75,81,75,79,74,78,74,79,71,86,70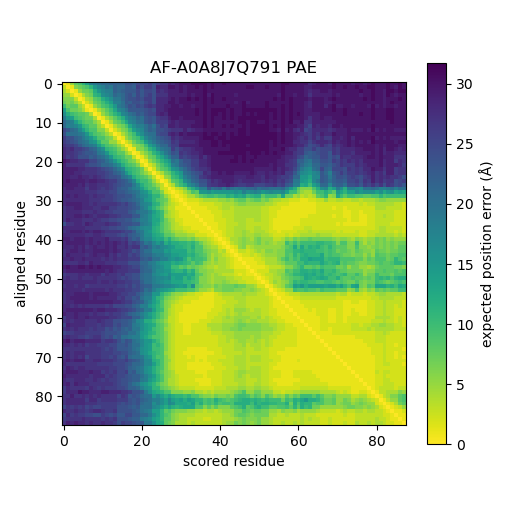,70,89,64,54,75,45,80,46,83,47,67,66,89,76,75,101,66,56,71,72,52,43,74,76,43,85,68,55,70,43,80,48,76,49,51,71,81,58,52,73,65,55,52,50,50,53,52,29,57,74,67,75,55,84,78,90,70,93,84,86,133

Mean predicted aligned error: 14.61 Å